Protein AF-A0A520ELE0-F1 (afdb_monomer_lite)

Sequence (46 aa):
TARLWEQDVIPDYRAPQGIRLGLSPLSTSYREVYLGIVAIRDELRA

Structure (mmCIF, N/CA/C/O backbone):
data_AF-A0A520ELE0-F1
#
_entry.id   AF-A0A520ELE0-F1
#
loop_
_atom_site.group_PDB
_atom_site.id
_atom_site.type_symbol
_atom_site.label_atom_id
_atom_site.label_alt_id
_atom_site.label_comp_id
_atom_site.label_asym_id
_atom_site.label_entity_id
_atom_site.label_seq_id
_atom_site.pdbx_PDB_ins_code
_atom_site.Cartn_x
_atom_site.Cartn_y
_atom_site.Cartn_z
_atom_site.occupancy
_atom_site.B_iso_or_equiv
_atom_site.auth_seq_id
_atom_site.auth_comp_id
_atom_site.auth_asym_id
_atom_site.auth_atom_id
_atom_site.pdbx_PDB_model_num
ATOM 1 N N . THR A 1 1 ? -6.290 -4.139 10.442 1.00 61.59 1 THR A N 1
ATOM 2 C CA . THR A 1 1 ? -4.884 -4.114 9.969 1.00 61.59 1 THR A CA 1
ATOM 3 C C . THR A 1 1 ? -4.308 -5.503 9.783 1.00 61.59 1 THR A C 1
ATOM 5 O O . THR A 1 1 ? -3.746 -5.719 8.722 1.00 61.59 1 THR A O 1
ATOM 8 N N . ALA A 1 2 ? -4.483 -6.447 10.720 1.00 76.56 2 ALA A N 1
ATOM 9 C CA . ALA A 1 2 ? -3.989 -7.827 10.567 1.00 76.56 2 ALA A CA 1
ATOM 10 C C . ALA A 1 2 ? -4.373 -8.486 9.219 1.00 76.56 2 ALA A C 1
ATOM 12 O O . ALA A 1 2 ? -3.509 -9.032 8.546 1.00 76.56 2 ALA A O 1
ATOM 13 N N . ARG A 1 3 ? -5.621 -8.315 8.761 1.00 82.12 3 ARG A N 1
ATOM 14 C CA . ARG A 1 3 ? -6.107 -8.860 7.477 1.00 82.12 3 ARG A CA 1
ATOM 15 C C . ARG A 1 3 ? -5.450 -8.263 6.225 1.00 82.12 3 ARG A C 1
ATOM 17 O O . ARG A 1 3 ? -5.271 -8.971 5.246 1.00 82.12 3 ARG A O 1
ATOM 24 N N . LEU A 1 4 ? -5.051 -6.987 6.244 1.00 86.00 4 LEU A N 1
ATOM 25 C CA . LEU A 1 4 ? -4.310 -6.389 5.120 1.00 86.00 4 LEU A CA 1
ATOM 26 C C . LEU A 1 4 ? -2.894 -6.963 5.024 1.00 86.00 4 LEU A C 1
ATOM 28 O O . LEU A 1 4 ? -2.386 -7.177 3.929 1.00 86.00 4 LEU A O 1
ATOM 32 N N . TRP A 1 5 ? -2.274 -7.249 6.169 1.00 85.94 5 TRP A N 1
ATOM 33 C CA . TRP A 1 5 ? -0.928 -7.815 6.216 1.00 85.94 5 TRP A CA 1
ATOM 34 C C . TRP A 1 5 ? -0.895 -9.252 5.691 1.00 85.94 5 TRP A C 1
ATOM 36 O O . TRP A 1 5 ? 0.061 -9.622 5.025 1.00 85.94 5 TRP A O 1
ATOM 46 N N . GLU A 1 6 ? -1.959 -10.030 5.906 1.00 89.06 6 GLU A N 1
ATOM 47 C CA . GLU A 1 6 ? -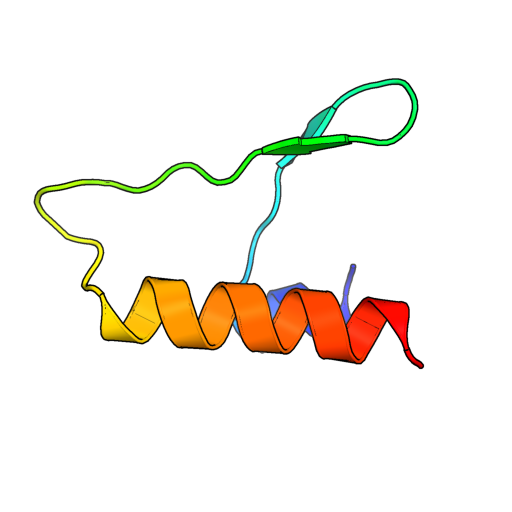2.138 -11.355 5.287 1.00 89.06 6 GLU A CA 1
ATOM 48 C C . GLU A 1 6 ? -2.224 -11.296 3.751 1.00 89.06 6 GLU A C 1
ATOM 50 O O . GLU A 1 6 ? -2.021 -12.305 3.081 1.00 89.06 6 GLU A O 1
ATOM 55 N N . GLN A 1 7 ? -2.522 -10.121 3.192 1.00 86.50 7 GLN A N 1
ATOM 56 C CA . GLN A 1 7 ? -2.607 -9.860 1.753 1.00 86.50 7 GLN A CA 1
ATOM 57 C C . GLN A 1 7 ? -1.381 -9.097 1.221 1.00 86.50 7 GLN A C 1
ATOM 59 O O . GLN A 1 7 ? -1.440 -8.550 0.121 1.00 86.50 7 GLN A O 1
ATOM 64 N N . ASP A 1 8 ? -0.301 -9.013 2.009 1.00 87.06 8 ASP A N 1
ATOM 65 C CA . ASP A 1 8 ? 0.917 -8.242 1.715 1.00 87.06 8 ASP A CA 1
ATOM 66 C C . ASP A 1 8 ? 0.679 -6.731 1.502 1.00 87.06 8 ASP A C 1
ATOM 68 O O . ASP A 1 8 ? 1.496 -6.015 0.918 1.00 87.06 8 ASP A O 1
ATOM 72 N N . VAL A 1 9 ? -0.431 -6.200 2.024 1.00 90.25 9 VAL A N 1
ATOM 73 C CA . VAL A 1 9 ? -0.750 -4.769 1.997 1.00 90.25 9 VAL A CA 1
ATOM 74 C C . VAL A 1 9 ? -0.380 -4.156 3.342 1.00 90.25 9 VAL A C 1
ATOM 76 O O . VAL A 1 9 ? -1.068 -4.331 4.348 1.00 90.25 9 VAL A O 1
ATOM 79 N N . ILE A 1 10 ? 0.718 -3.398 3.365 1.00 89.44 10 ILE A N 1
ATOM 80 C CA . ILE A 1 10 ? 1.280 -2.826 4.596 1.00 89.44 10 ILE A CA 1
ATOM 81 C C . ILE A 1 10 ? 1.153 -1.291 4.560 1.00 89.44 10 ILE A C 1
ATOM 83 O O . ILE A 1 10 ? 2.083 -0.600 4.139 1.00 89.44 10 ILE A O 1
ATOM 87 N N . PRO A 1 11 ? -0.003 -0.725 4.959 1.00 86.62 11 PRO A N 1
ATOM 88 C CA . PRO A 1 11 ? -0.185 0.719 5.027 1.00 86.62 11 PRO A CA 1
ATOM 89 C C . PRO A 1 11 ? 0.488 1.308 6.271 1.00 86.62 11 PRO A C 1
ATOM 91 O O . PRO A 1 11 ? 0.437 0.740 7.362 1.00 86.62 11 PRO A O 1
ATOM 94 N N . ASP A 1 12 ? 1.055 2.501 6.112 1.00 91.69 12 ASP A N 1
ATOM 95 C CA . ASP A 1 12 ? 1.620 3.295 7.205 1.00 91.69 12 ASP A CA 1
ATOM 96 C C . ASP A 1 12 ? 0.561 4.274 7.734 1.00 91.69 12 ASP A C 1
ATOM 98 O O . ASP A 1 12 ? 0.008 5.063 6.962 1.00 91.69 12 ASP A O 1
ATOM 102 N N . TYR A 1 13 ? 0.251 4.227 9.033 1.00 91.38 13 TYR A N 1
ATOM 103 C CA . TYR A 1 13 ? -0.747 5.114 9.640 1.00 91.38 13 TYR A CA 1
ATOM 104 C C . TYR A 1 13 ? -0.236 6.554 9.731 1.00 91.38 13 TYR A C 1
ATOM 106 O O . TYR A 1 13 ? 0.904 6.826 10.107 1.00 91.38 13 TYR A O 1
ATOM 114 N N . ARG A 1 14 ? -1.119 7.507 9.436 1.00 92.75 14 ARG A N 1
ATOM 115 C CA . ARG A 1 14 ? -0.850 8.940 9.525 1.00 92.75 14 ARG A CA 1
ATOM 116 C C . ARG A 1 14 ? -1.966 9.627 10.294 1.00 92.75 14 ARG A C 1
ATOM 118 O O . ARG A 1 14 ? -3.120 9.590 9.891 1.00 92.75 14 ARG A O 1
ATOM 125 N N . ALA A 1 15 ? -1.622 10.299 11.387 1.00 92.12 15 ALA A N 1
ATOM 126 C CA . ALA A 1 15 ? -2.607 11.010 12.190 1.00 92.12 15 ALA A CA 1
ATOM 127 C C . ALA A 1 15 ? -3.316 12.132 11.393 1.00 92.12 15 ALA A C 1
ATOM 129 O O . ALA A 1 15 ? -2.689 12.758 10.534 1.00 92.12 15 ALA A O 1
ATOM 130 N N . PRO A 1 16 ? -4.596 12.420 11.695 1.00 94.25 16 PRO A N 1
ATOM 131 C CA . PRO A 1 16 ? -5.415 11.751 12.713 1.00 94.25 16 PRO A CA 1
ATOM 132 C C . PRO A 1 16 ? -6.162 10.502 12.213 1.00 94.25 16 PRO A C 1
ATOM 134 O O . PRO A 1 16 ? -6.620 9.715 13.028 1.00 94.25 16 PRO A O 1
ATOM 137 N N . GLN A 1 17 ? -6.357 10.347 10.902 1.00 91.00 17 GLN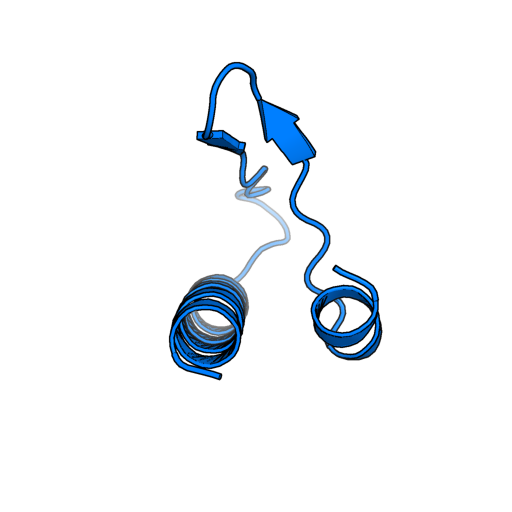 A N 1
ATOM 138 C CA . GLN A 1 17 ? -7.219 9.307 10.307 1.00 91.00 17 GLN A CA 1
ATOM 139 C C . GLN A 1 17 ? -6.761 8.943 8.882 1.00 91.00 17 GLN A C 1
ATOM 141 O O . GLN A 1 17 ? -7.561 8.647 8.0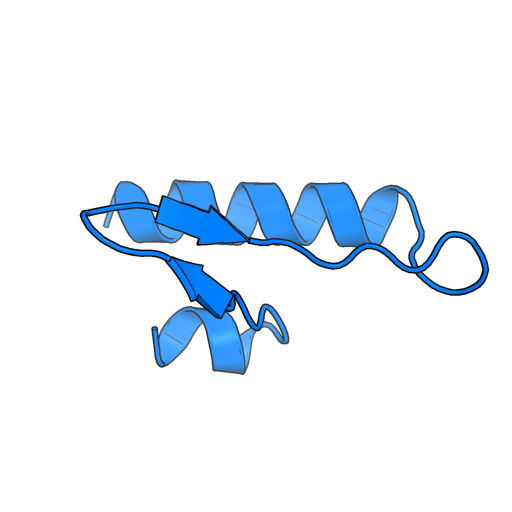01 1.00 91.00 17 GLN A O 1
ATOM 146 N N . GLY A 1 18 ? -5.466 9.068 8.614 1.00 90.88 18 GLY A N 1
ATOM 147 C CA . GLY A 1 18 ? -4.864 8.860 7.306 1.00 90.88 18 GLY A CA 1
ATOM 148 C C . GLY A 1 18 ? -4.058 7.571 7.229 1.00 90.88 18 GLY A C 1
ATOM 149 O O . GLY A 1 18 ? -3.628 7.000 8.233 1.00 90.88 18 GLY A O 1
ATOM 150 N N . ILE A 1 19 ? -3.797 7.159 5.996 1.00 91.12 19 ILE A N 1
ATOM 151 C CA . ILE A 1 19 ? -2.824 6.125 5.657 1.00 91.12 19 ILE A CA 1
ATOM 152 C C . ILE A 1 19 ? -1.942 6.632 4.520 1.00 91.12 19 ILE A C 1
ATOM 154 O O . ILE A 1 19 ? -2.376 7.438 3.694 1.00 91.12 19 ILE A O 1
ATOM 158 N N . ARG A 1 20 ? -0.698 6.167 4.469 1.00 93.19 20 ARG A N 1
ATOM 159 C CA . ARG A 1 20 ? 0.240 6.434 3.380 1.00 93.19 20 ARG A CA 1
ATOM 160 C C . ARG A 1 20 ? 0.576 5.134 2.662 1.00 93.19 20 ARG A C 1
ATOM 162 O O . ARG A 1 20 ? 0.836 4.117 3.300 1.00 93.19 20 ARG A O 1
ATOM 169 N N . LEU A 1 21 ? 0.627 5.213 1.334 1.00 90.62 21 LEU A N 1
ATOM 170 C CA . LEU A 1 21 ? 1.093 4.144 0.457 1.00 90.62 21 LEU A CA 1
ATOM 171 C C . LEU A 1 21 ? 2.411 4.577 -0.185 1.00 90.62 21 LEU A C 1
ATOM 173 O O . LEU A 1 21 ? 2.461 5.585 -0.889 1.00 90.62 21 LEU A O 1
ATOM 177 N N . GLY A 1 22 ? 3.487 3.845 0.098 1.00 92.19 22 GLY A N 1
ATOM 178 C CA . GLY A 1 22 ? 4.788 4.058 -0.528 1.00 92.19 22 GLY A CA 1
ATOM 179 C C . GLY A 1 22 ? 4.903 3.213 -1.789 1.00 92.19 22 GLY A C 1
ATOM 180 O O . GLY A 1 22 ? 5.173 2.022 -1.692 1.00 92.19 22 GLY A O 1
ATOM 181 N N . LEU A 1 23 ? 4.683 3.813 -2.959 1.00 93.75 23 LEU A N 1
ATOM 182 C CA . LEU A 1 23 ? 4.846 3.126 -4.241 1.00 93.75 23 LEU A CA 1
ATOM 183 C C . LEU A 1 23 ? 6.280 3.316 -4.738 1.00 93.75 23 LEU A C 1
ATOM 185 O O . LEU A 1 23 ? 6.747 4.450 -4.862 1.00 93.75 23 LEU A O 1
ATOM 189 N N . SER A 1 24 ? 6.961 2.217 -5.045 1.00 94.75 24 SER A N 1
ATOM 190 C CA . SER A 1 24 ? 8.319 2.237 -5.584 1.00 94.75 24 SER A CA 1
ATOM 191 C C . SER A 1 24 ? 8.246 2.151 -7.107 1.00 94.75 24 SER A C 1
ATOM 193 O O . SER A 1 24 ? 7.933 1.085 -7.627 1.00 94.75 24 SER A O 1
ATOM 195 N N . PRO A 1 25 ? 8.555 3.218 -7.864 1.00 93.88 25 PRO A N 1
ATOM 196 C CA . PRO A 1 25 ? 8.325 3.248 -9.313 1.00 93.88 25 PRO A CA 1
ATOM 197 C C . PRO A 1 25 ? 9.116 2.190 -10.099 1.00 93.88 25 PRO A C 1
ATOM 199 O O . PRO A 1 25 ? 8.763 1.883 -11.2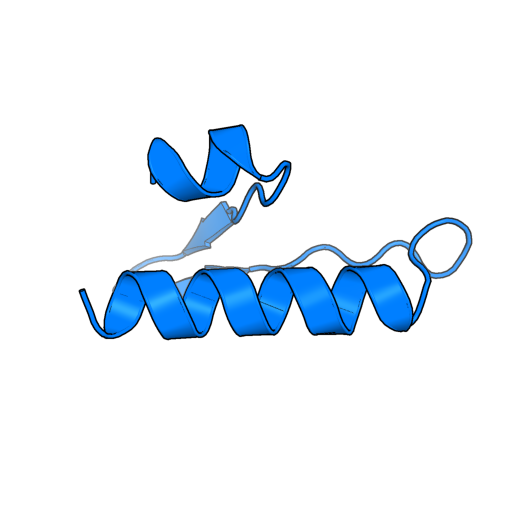31 1.00 93.88 25 PRO A O 1
ATOM 202 N N . LEU A 1 26 ? 10.180 1.634 -9.509 1.00 97.62 26 LEU A N 1
ATOM 203 C CA . LEU A 1 26 ? 11.001 0.589 -10.125 1.00 97.62 26 LEU 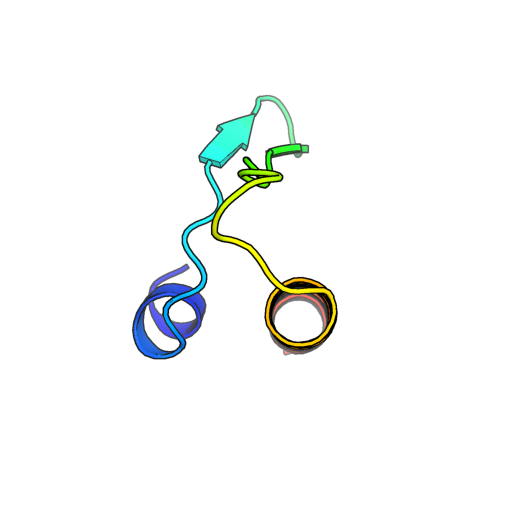A CA 1
ATOM 204 C C . LEU A 1 26 ? 10.499 -0.837 -9.867 1.00 97.62 26 LEU A C 1
ATOM 206 O O . LEU A 1 26 ? 10.875 -1.741 -10.604 1.00 97.62 26 LEU A O 1
ATOM 210 N N . SER A 1 27 ? 9.701 -1.059 -8.821 1.00 95.62 27 SER A N 1
ATOM 211 C CA . SER A 1 27 ? 9.345 -2.412 -8.369 1.00 95.62 27 SER A CA 1
ATOM 212 C C . SER A 1 27 ? 7.858 -2.614 -8.114 1.00 95.62 27 SER A C 1
ATOM 214 O O . SER A 1 27 ? 7.415 -3.751 -8.055 1.00 95.62 27 SER A O 1
ATOM 216 N N . THR A 1 28 ? 7.084 -1.540 -7.973 1.00 95.69 28 THR A N 1
ATOM 217 C CA . THR A 1 28 ? 5.639 -1.604 -7.789 1.00 95.69 28 THR A CA 1
ATOM 218 C C . THR A 1 28 ? 4.946 -1.482 -9.141 1.00 95.69 28 THR A C 1
ATOM 220 O O . THR A 1 28 ? 4.951 -0.427 -9.776 1.00 95.69 28 THR A O 1
ATOM 223 N N . SER A 1 29 ? 4.318 -2.566 -9.577 1.00 96.56 29 SER A N 1
ATOM 224 C CA . SER A 1 29 ? 3.490 -2.610 -10.778 1.00 96.56 29 SER A CA 1
ATOM 225 C C . SER A 1 29 ? 2.118 -1.969 -10.553 1.00 96.56 29 SER A C 1
ATOM 227 O O . SER A 1 29 ? 1.576 -1.951 -9.447 1.00 96.56 29 SER A O 1
ATOM 229 N N . TYR A 1 30 ? 1.473 -1.528 -11.636 1.00 97.00 30 TYR A N 1
ATOM 230 C CA . TYR A 1 30 ? 0.087 -1.044 -11.578 1.00 97.00 30 TYR A CA 1
ATOM 231 C C . TYR A 1 30 ? -0.899 -2.096 -11.050 1.00 97.00 30 TYR A C 1
ATOM 233 O O . TYR A 1 30 ? -1.892 -1.745 -10.414 1.00 97.00 30 TYR A O 1
ATOM 241 N N . ARG A 1 31 ? -0.629 -3.387 -11.288 1.00 96.69 31 ARG A N 1
ATOM 242 C CA . ARG A 1 31 ? -1.465 -4.483 -10.783 1.00 96.69 31 ARG A CA 1
ATOM 243 C C . ARG A 1 31 ? -1.398 -4.575 -9.262 1.00 96.69 31 ARG A C 1
ATOM 245 O O . ARG A 1 31 ? -2.439 -4.727 -8.634 1.00 96.69 31 ARG A O 1
ATOM 252 N N . GLU A 1 32 ? -0.208 -4.459 -8.679 1.00 95.62 32 GLU A N 1
ATOM 253 C CA . GLU A 1 32 ? -0.040 -4.440 -7.221 1.00 95.62 32 GLU A CA 1
ATOM 254 C C . GLU A 1 32 ? -0.732 -3.228 -6.599 1.00 95.62 32 GLU A C 1
ATOM 256 O O . GLU A 1 32 ? -1.441 -3.381 -5.608 1.00 95.62 32 GLU A O 1
ATOM 261 N N . VAL A 1 33 ? -0.628 -2.049 -7.228 1.00 95.06 33 VAL A N 1
ATOM 262 C CA . VAL A 1 33 ? -1.370 -0.856 -6.783 1.00 95.06 33 VAL A CA 1
ATOM 263 C C . VAL A 1 33 ? -2.872 -1.127 -6.769 1.00 95.06 33 VAL A C 1
ATOM 265 O O . VAL A 1 33 ? -3.534 -0.871 -5.766 1.00 95.06 33 VAL A O 1
ATOM 268 N N . TYR A 1 34 ? -3.418 -1.663 -7.863 1.00 96.44 34 TYR A N 1
ATOM 269 C CA . TYR A 1 34 ? -4.844 -1.968 -7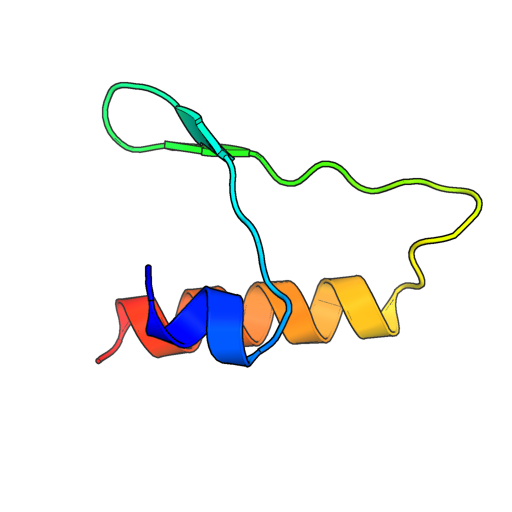.957 1.00 96.44 34 TYR A CA 1
ATOM 270 C C . TYR A 1 34 ? -5.297 -2.936 -6.856 1.00 96.44 34 TYR A C 1
ATOM 272 O O . TYR A 1 34 ? -6.278 -2.658 -6.164 1.00 96.44 34 TYR A O 1
ATOM 280 N N . LEU A 1 35 ? -4.567 -4.039 -6.667 1.00 95.12 35 LEU A N 1
ATOM 281 C CA . LEU A 1 35 ? -4.882 -5.040 -5.646 1.00 95.12 35 LEU A CA 1
ATOM 282 C C . LEU A 1 35 ? -4.816 -4.445 -4.234 1.00 95.12 35 LEU A C 1
ATOM 284 O O . LEU A 1 35 ? -5.741 -4.653 -3.450 1.00 95.12 35 LEU A O 1
ATOM 288 N N . GLY A 1 36 ? -3.793 -3.637 -3.940 1.00 94.06 36 GLY A N 1
ATOM 289 C CA . GLY A 1 36 ? -3.657 -2.959 -2.652 1.00 94.06 36 GLY A CA 1
ATOM 290 C C . GLY A 1 36 ? -4.817 -2.008 -2.346 1.00 94.06 36 GLY A C 1
ATOM 291 O O . GLY A 1 36 ? -5.352 -2.016 -1.239 1.00 94.06 36 GLY A O 1
ATOM 292 N N . ILE A 1 37 ? -5.265 -1.222 -3.330 1.00 95.25 37 ILE A N 1
ATOM 293 C CA . ILE A 1 37 ? -6.411 -0.312 -3.161 1.00 95.25 37 ILE A CA 1
ATOM 294 C C . ILE A 1 37 ? -7.723 -1.083 -2.955 1.00 95.25 37 ILE A C 1
ATOM 296 O O . ILE A 1 37 ? -8.542 -0.688 -2.124 1.00 95.25 37 ILE A O 1
ATOM 300 N N . VAL A 1 38 ? -7.930 -2.183 -3.686 1.00 96.12 38 VAL A N 1
ATOM 301 C CA . VAL A 1 38 ? -9.115 -3.042 -3.529 1.00 96.12 38 VAL A CA 1
ATOM 302 C C . VAL A 1 38 ? -9.164 -3.666 -2.135 1.00 96.12 38 VAL A C 1
ATOM 304 O O . VAL A 1 38 ? -10.202 -3.574 -1.484 1.00 96.12 38 VAL A O 1
ATOM 307 N N . ALA A 1 39 ? -8.045 -4.205 -1.647 1.00 94.56 39 ALA A N 1
ATOM 308 C CA . ALA A 1 39 ? -7.933 -4.757 -0.299 1.00 94.56 39 ALA A CA 1
ATOM 309 C C . ALA A 1 39 ? -8.311 -3.730 0.782 1.00 94.56 39 ALA A C 1
ATOM 311 O O . ALA A 1 39 ? -9.130 -4.009 1.655 1.00 94.56 39 ALA A O 1
ATOM 312 N N . ILE A 1 40 ? -7.783 -2.502 0.683 1.00 93.12 40 ILE A N 1
ATOM 313 C CA . ILE A 1 40 ? -8.114 -1.411 1.615 1.00 93.12 40 ILE A CA 1
ATOM 314 C C . ILE A 1 40 ? -9.610 -1.090 1.572 1.00 93.12 40 ILE A C 1
ATOM 316 O O . ILE A 1 40 ? -10.242 -0.954 2.617 1.00 93.12 40 ILE A O 1
ATOM 320 N N . ARG A 1 41 ? -10.192 -0.966 0.373 1.00 94.25 41 ARG A N 1
ATOM 321 C CA . ARG A 1 41 ? -11.629 -0.707 0.208 1.00 94.25 41 ARG A CA 1
ATOM 322 C C . ARG A 1 41 ? -12.470 -1.799 0.864 1.00 94.25 41 ARG A C 1
ATOM 324 O O . ARG A 1 41 ? -13.470 -1.476 1.498 1.00 94.25 41 ARG A O 1
ATOM 331 N N . ASP A 1 42 ? -12.107 -3.058 0.660 1.00 94.44 42 ASP A N 1
ATOM 332 C CA . ASP A 1 42 ? -12.879 -4.194 1.156 1.00 94.44 42 ASP A CA 1
ATOM 333 C C . ASP A 1 42 ? -12.814 -4.277 2.687 1.00 94.44 42 ASP A C 1
ATOM 335 O O . ASP A 1 42 ? -13.846 -4.467 3.323 1.00 94.44 42 ASP A O 1
ATOM 339 N N . GLU A 1 43 ? -11.658 -3.993 3.288 1.00 91.12 43 GLU A N 1
ATOM 340 C CA . GLU A 1 43 ? -11.508 -3.900 4.747 1.00 91.12 43 GLU A CA 1
ATOM 341 C C . GLU A 1 43 ? -12.255 -2.710 5.367 1.00 91.12 43 GLU A C 1
ATOM 343 O O . GLU A 1 43 ? -12.698 -2.800 6.504 1.00 91.12 43 GLU A O 1
ATOM 348 N N . LEU A 1 44 ? -12.438 -1.603 4.639 1.00 90.44 44 LEU A N 1
ATOM 349 C CA . LEU A 1 44 ? -13.260 -0.474 5.102 1.00 90.44 44 LEU A CA 1
ATOM 350 C C . LEU A 1 44 ? -14.771 -0.736 5.008 1.00 90.44 44 LEU A C 1
ATOM 352 O O . LEU A 1 44 ? -15.560 0.038 5.549 1.00 90.44 44 LEU A O 1
ATOM 356 N N . ARG A 1 45 ? -15.181 -1.760 4.255 1.00 93.31 45 ARG A N 1
ATOM 357 C CA . ARG A 1 45 ? -16.589 -2.138 4.060 1.00 93.31 45 ARG A CA 1
ATOM 358 C C . ARG A 1 45 ? -17.026 -3.310 4.937 1.00 93.31 45 ARG A C 1
ATOM 360 O O . ARG A 1 45 ? -18.229 -3.558 5.004 1.00 93.31 45 ARG A O 1
ATOM 367 N N . ALA A 1 46 ? -16.073 -4.037 5.514 1.00 85.56 46 ALA A N 1
ATOM 368 C CA . ALA A 1 46 ? -16.302 -5.108 6.478 1.00 85.56 46 ALA A CA 1
ATOM 369 C C . ALA A 1 46 ? -16.639 -4.535 7.862 1.00 85.56 46 ALA A C 1
ATOM 371 O O . ALA A 1 46 ? -17.462 -5.174 8.553 1.00 85.56 46 ALA A O 1
#

Secondary structure (DSSP, 8-state):
-HHHHTTT--PEEETTTEEE----TTT--HHHHHHHHHHHHHHHH-

Foldseek 3Di:
DVQLVVVVQDWDDDPPGDTDDDADPVPHDPVNVVSNVVSVVVVVVD

pLDDT: mean 91.27, std 6.1, range [61.59, 97.62]

Radius of gyration: 10.88 Å; chains: 1; bounding box: 28×23×24 Å

=== Feature glossary ===
Key to the feature types in this record:

pLDDT. pLDDT is the predicted lDDT-Cα score: AlphaFold's confidence that the local environment of each residue (all inter-atomic distances within 15 Å) is correctly placed. It is a per-residue number between 0 and 100, with higher meaning more reliable.

Radius of gyration, Cα contacts, bounding box. The geometric summary reports three shape descriptors. Rg (radius of gyration) measures how spread out the Cα atoms are about their centre of mass; compact globular proteins have small Rg, elongated or unfolded ones large. Cα contacts (<8 Å, |i−j|>4) count long-range residue pairs in spatial proximity — high for tightly packed folds, near zero for rods or random coil. The bounding-box extents give the protein's footprint along x, y, z in Å.

Backbone torsions (φ/ψ). Backbone dihedral angles. Every residue except chain termini has a φ (preceding-C → N → Cα → C) and a ψ (N → Cα → C → next-N). They are reported in degrees following the IUPAC sign convention. Secondary structure is essentially a statement about which (φ, ψ) basin each residue occupies.

Contact-map, Ramachandran, and PAE plots. Plot images: a contact map (which residues are close in 3D, as an N×N binary image), a Ramachandran scatter (backbone torsion angles, revealing secondary-structure composition at a glance), and — for AlphaFold structures — a PAE heatmap (pairwise prediction confidence).

Predicted aligned error. Predicted Aligned Error (PAE) is an AlphaFold confidence matrix: entry (i, j) is the expected error in the position of residue j, in ångströms, when the prediction is superimposed on the true structure at residue i. Low PAE within a block of residues means that block is internally rigid and well-predicted; high PAE between two blocks means their relative placement is uncertain even if each block individually is confident.

Secondary structure (3-state, P-SEA). Three-state secondary structure (P-SEA) collapses the eight DSSP classes into helix (a), strand (b), and coil (c). P-SEA assigns these from Cα geometry alone — distances and angles — without requiring backbone oxygens, so it works on any Cα trace.

Solvent-accessible surface area. Solvent-accessible surface area (SASA) is the area in Å² traced out by the centre of a 1.4 Å probe sphere (a water molecule) rolled over the protein's van der Waals surface (Shrake–Rupley / Lee–Richards construction). Buried residues have near-zero SASA; fully exposed residues can exceed 200 Å². The total SASA scales roughly with the number of surface residues.

Foldseek 3Di. The Foldseek 3Di string encodes local tertiary geometry as a 20-letter alphabet — one character per residue — derived from the relative positions of nearby Cα atoms. Unlike the amino-acid sequence, 3Di is a direct function of the 3D structure, so two proteins with the same fold have similar 3Di strings even at low sequence identity.

B-factor. For experimental (PDB) structures, the B-factor (temperature factor) quantifies the positional spread of each atom in the crystal — a combination of thermal vibration and static disorder — in units of Å². High B-factors mark flexible loops or poorly resolved regions; low B-factors mark the rigid, well-ordered core.

mmCIF coordinates. The mmCIF block holds the 3D Cartesian coordinates of each backbone atom (N, Cα, C, O) in ångströms. mmCIF is the PDB's canonical archive format — a tagged-loop text representation of the atomic model.

InterPro / GO / CATH / organism. Functional annotations link the protein to curated databases. InterPro entries identify conserved domains and families by matching the sequence against member-database signatures (Pfam, PROSITE, CDD, …). Gene Ontology (GO) terms describe molecular function, biological process, and cellular component in a controlled vocabulary. CATH places the structure in a hierarchical fold classification (Class/Architecture/Topology/Homologous-superfamily). The organism is the source species.

Rendered structure images. Structure images are PyMOL renders from six orthogonal camera directions. Cartoon representation draws helices as coils and strands as arrows; sticks shows the backbone as bonds; surface shows the solvent-excluded envelope. Rainbow coloring maps sequence position to hue (blue→red, N→C); chain coloring assigns a distinct color per polypeptide.

Sequence. This is the polypeptide sequence — one letter per residue, N-terminus first. Length ranges from a few dozen residues for small domains to over a thousand for large multi-domain proteins.

Secondary structure (8-state, DSSP). The SS8 string is DSSP's per-residue secondary-structure call. α-helix (H) means an i→i+4 H-bond ladder; β-strand (E) means the residue participates in a β-sheet; 3₁₀ (G) and π (I) are tighter and wider helices; T/S are turns/bends; '-' is loop.

Nearest PDB structures. Structural nearest neighbors (via Foldseek easy-search vs the PDB). Reported per hit: target PDB id, E-value, and alignment TM-score. A TM-score above ~0.5 is the conventional threshold for 'same fold'.